Protein AF-A0A1R1A237-F1 (afdb_monomer)

Nearest PDB structures (foldseek):
  7o1f-assembly1_A  TM=3.813E-01  e=4.352E+00  Thermochaetoides thermophila DSM 1495
  7o1f-assembly2_D  TM=3.896E-01  e=3.795E+00  Thermochaetoides thermophila DSM 1495
  2l66-assembly1_B  TM=3.957E-01  e=8.060E+00  Saccharolobus solfataricus 98/2
  2fjd-assembly1_A  TM=2.955E-01  e=3.795E+00  Archaeoglobus fulgidus
  6tmg-assembly1_e  TM=2.696E-01  e=9.898E+00  Toxoplasma gondii GT1

Sequence (92 aa):
MSKECLMCDGEKIYENEECNFCEGTGFDLEHTENPVCPHCGHEEEEHAELGLKDWSDGSECVEHCSNCNQKFGLVLSVSYTFGTSKKYDGQL

Mean predicted aligned error: 12.75 Å

Solvent-accessible surface area (backbone atoms only — 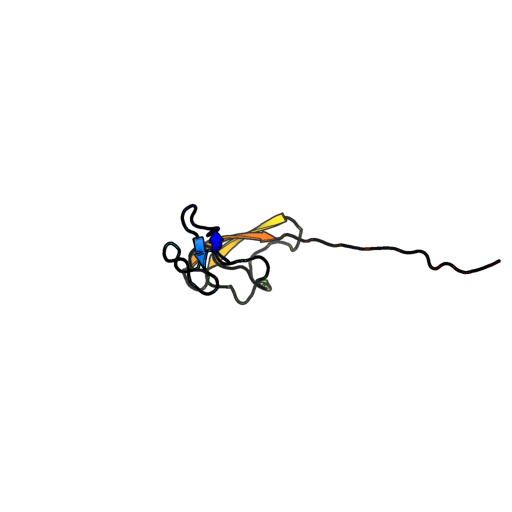not comparable to full-atom values): 6298 Å² total; per-residue (Å²): 111,72,44,72,32,81,77,44,100,80,52,73,30,47,77,96,52,66,37,89,87,60,76,34,41,41,58,88,69,91,76,60,98,37,64,59,34,80,86,77,48,52,63,50,90,58,66,88,72,51,76,50,90,54,94,48,67,69,35,60,35,77,49,62,36,92,86,80,61,48,78,48,79,47,70,41,82,74,86,87,88,87,85,87,81,81,83,80,80,85,81,131

pLDDT: mean 71.29, std 15.28, range [47.44, 90.81]

Structure (mmCIF, N/CA/C/O backbone):
data_AF-A0A1R1A237-F1
#
_entry.id   AF-A0A1R1A237-F1
#
loop_
_atom_site.group_PDB
_atom_site.id
_atom_site.type_symbol
_atom_site.label_atom_id
_atom_site.label_alt_id
_atom_site.label_comp_id
_atom_site.label_asym_id
_atom_site.label_entity_id
_atom_site.label_seq_id
_atom_site.pdbx_PDB_ins_code
_atom_site.Cartn_x
_atom_site.Cartn_y
_atom_site.Cartn_z
_atom_site.occupancy
_atom_site.B_iso_or_equiv
_atom_site.auth_seq_id
_atom_site.auth_comp_id
_atom_site.auth_asym_id
_atom_site.auth_atom_id
_atom_site.pdbx_PDB_model_num
ATOM 1 N N . MET A 1 1 ? -17.095 17.755 -12.132 1.00 49.97 1 MET A N 1
ATOM 2 C CA . MET A 1 1 ? -17.299 16.441 -12.797 1.00 49.97 1 MET A CA 1
ATOM 3 C C . MET A 1 1 ? -17.682 15.408 -11.739 1.00 49.97 1 MET A C 1
ATOM 5 O O . MET A 1 1 ? -17.293 15.596 -10.598 1.00 49.97 1 MET A O 1
ATOM 9 N N . SER A 1 2 ? -18.468 14.374 -12.064 1.00 49.97 2 SER A N 1
ATOM 10 C CA . SER A 1 2 ? -18.776 13.295 -11.107 1.00 49.97 2 SER A CA 1
ATOM 11 C C . SER A 1 2 ? -17.761 12.154 -11.234 1.00 49.97 2 SER A C 1
ATOM 13 O O . SER A 1 2 ? -17.611 11.638 -12.343 1.00 49.97 2 SER A O 1
ATOM 15 N N . LYS A 1 3 ? -17.106 11.756 -10.140 1.00 52.06 3 LYS A N 1
ATOM 16 C CA . LYS A 1 3 ? -16.248 10.560 -10.042 1.00 52.06 3 LYS A CA 1
ATOM 17 C C . LYS A 1 3 ? -17.015 9.433 -9.345 1.00 52.06 3 LYS A C 1
ATOM 19 O O . LYS A 1 3 ? -17.913 9.703 -8.559 1.00 52.06 3 LYS A O 1
ATOM 24 N N . GLU A 1 4 ? -16.724 8.179 -9.655 1.00 54.81 4 GLU A N 1
ATOM 25 C CA . GLU A 1 4 ? -17.354 7.037 -8.977 1.00 54.81 4 GLU A CA 1
ATOM 26 C C . GLU A 1 4 ? -16.600 6.715 -7.681 1.00 54.81 4 GLU A C 1
ATOM 28 O O . GLU A 1 4 ? -15.374 6.794 -7.633 1.00 54.81 4 GLU A O 1
ATOM 33 N N . CYS A 1 5 ? -17.336 6.384 -6.620 1.00 54.62 5 CYS A N 1
ATOM 34 C CA . CYS A 1 5 ? -16.772 5.919 -5.355 1.00 54.62 5 CYS A CA 1
ATOM 35 C C . CYS A 1 5 ? -16.073 4.566 -5.540 1.00 54.62 5 CYS A C 1
ATOM 37 O O . CYS A 1 5 ? -16.728 3.559 -5.786 1.00 54.62 5 CYS A O 1
ATOM 39 N N . LEU A 1 6 ? -14.749 4.516 -5.365 1.00 56.31 6 LEU A N 1
ATOM 40 C CA . LEU A 1 6 ? -13.961 3.284 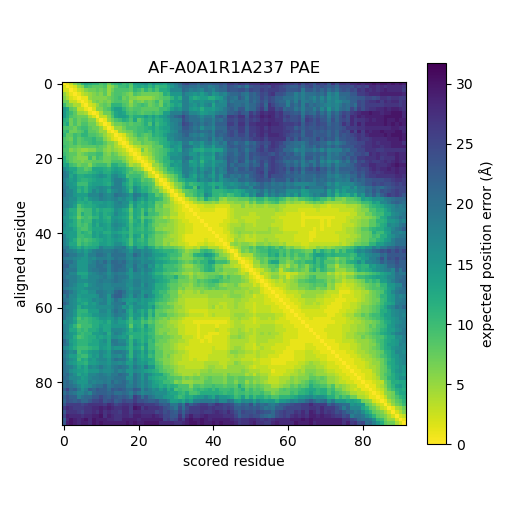-5.543 1.00 56.31 6 LEU A CA 1
ATOM 41 C C . LEU A 1 6 ? -14.221 2.213 -4.465 1.00 56.31 6 LEU A C 1
ATOM 43 O O . LEU A 1 6 ? -13.874 1.051 -4.655 1.00 56.31 6 LEU A O 1
ATOM 47 N N . MET A 1 7 ? -14.834 2.600 -3.341 1.00 55.62 7 MET A N 1
ATOM 48 C CA . MET A 1 7 ? -15.137 1.718 -2.204 1.00 55.62 7 MET A CA 1
ATOM 49 C C . MET A 1 7 ? -16.596 1.251 -2.171 1.00 55.62 7 MET A C 1
ATOM 51 O O . MET A 1 7 ? -16.935 0.299 -1.468 1.00 55.62 7 MET A O 1
ATOM 55 N N . CYS A 1 8 ? -17.477 1.927 -2.904 1.00 52.88 8 CYS A N 1
ATOM 56 C CA . CYS A 1 8 ? -18.909 1.706 -2.859 1.00 52.88 8 CYS A CA 1
ATOM 57 C C . CYS A 1 8 ? -19.473 1.766 -4.278 1.00 52.88 8 CYS A C 1
ATOM 59 O O . CYS A 1 8 ? -19.543 2.826 -4.889 1.00 52.88 8 CYS A O 1
ATOM 61 N N . ASP A 1 9 ? -19.869 0.600 -4.784 1.00 54.56 9 ASP A N 1
ATOM 62 C CA . ASP A 1 9 ? -20.307 0.286 -6.156 1.00 54.56 9 ASP A CA 1
ATOM 63 C C . ASP A 1 9 ? -21.656 0.960 -6.539 1.00 54.56 9 ASP A C 1
ATOM 65 O O . ASP A 1 9 ? -22.555 0.329 -7.097 1.00 54.56 9 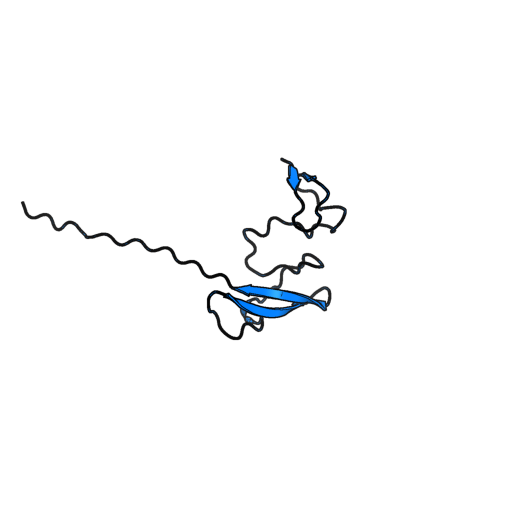ASP A O 1
ATOM 69 N N . GLY A 1 10 ? -21.880 2.216 -6.125 1.00 51.41 10 GLY A N 1
ATOM 70 C CA . GLY A 1 10 ? -23.227 2.752 -5.926 1.00 51.41 10 GLY A CA 1
ATOM 71 C C . GLY A 1 10 ? -23.468 4.229 -6.223 1.00 51.41 10 GLY A C 1
ATOM 72 O O . GLY A 1 10 ? -24.532 4.518 -6.765 1.00 51.41 10 GLY A O 1
ATOM 73 N N . GLU A 1 11 ? -22.563 5.176 -5.932 1.00 53.34 11 GLU A N 1
ATOM 74 C CA . GLU A 1 11 ? -22.877 6.598 -6.180 1.00 53.34 11 GLU A CA 1
ATOM 75 C C . GLU A 1 11 ? -21.721 7.475 -6.678 1.00 53.34 11 GLU A C 1
ATOM 77 O O . GLU A 1 11 ? -20.542 7.302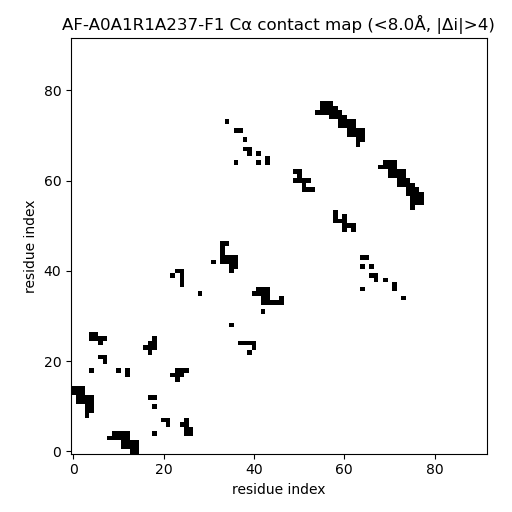 -6.363 1.00 53.34 11 GLU A O 1
ATOM 82 N N . LYS A 1 12 ? -22.131 8.451 -7.497 1.00 52.06 12 LYS A N 1
ATOM 83 C CA . LYS A 1 12 ? -21.326 9.507 -8.106 1.00 52.06 12 LYS A CA 1
ATOM 84 C C . LYS A 1 12 ? -20.951 10.551 -7.052 1.00 52.06 12 LYS A C 1
ATOM 86 O O . LYS A 1 12 ? -21.814 11.292 -6.596 1.00 52.06 12 LYS A O 1
ATOM 91 N N . ILE A 1 13 ? -19.670 10.644 -6.728 1.00 54.28 13 ILE A N 1
ATOM 92 C CA . ILE A 1 13 ? -19.069 11.694 -5.907 1.00 54.28 13 ILE A CA 1
ATOM 93 C C . ILE A 1 13 ? -18.903 12.947 -6.778 1.00 54.28 13 ILE A C 1
ATOM 95 O O . ILE A 1 13 ? -18.340 12.884 -7.876 1.00 54.28 13 ILE A O 1
ATOM 99 N N . TYR A 1 14 ? -19.408 14.091 -6.325 1.00 50.62 14 TYR A N 1
ATOM 100 C CA . TYR A 1 14 ? -19.177 15.384 -6.973 1.00 50.62 14 TYR A CA 1
ATOM 101 C C . TYR A 1 14 ? -17.887 16.010 -6.418 1.00 50.62 14 TYR A C 1
ATOM 103 O O . TYR A 1 14 ? -17.546 15.805 -5.258 1.00 50.62 14 TYR A O 1
ATOM 111 N N . GLU A 1 15 ? -17.135 16.743 -7.247 1.00 47.44 15 GLU A N 1
ATOM 112 C CA . GLU A 1 15 ? -15.907 17.432 -6.810 1.00 47.44 15 GLU A CA 1
ATOM 113 C C . GLU A 1 15 ? -16.130 18.227 -5.509 1.00 47.44 15 GLU A C 1
ATOM 115 O O . GLU A 1 15 ? -16.985 19.111 -5.468 1.00 47.44 15 GLU A O 1
ATOM 120 N N . ASN A 1 16 ? -15.304 17.944 -4.494 1.00 52.84 16 ASN A N 1
ATOM 121 C CA . ASN A 1 16 ? -15.309 18.538 -3.147 1.00 52.84 16 ASN A CA 1
ATOM 122 C C . ASN A 1 16 ? -16.421 18.080 -2.184 1.00 52.84 16 ASN A C 1
ATOM 124 O O . ASN A 1 16 ? -16.609 18.728 -1.155 1.00 52.84 16 ASN A O 1
ATOM 128 N N . GLU A 1 17 ? -17.129 16.986 -2.465 1.00 53.97 17 GLU A N 1
ATOM 129 C CA . GLU A 1 17 ? -18.058 16.374 -1.504 1.00 53.97 17 GLU A CA 1
ATOM 130 C C . GLU A 1 17 ? -17.566 14.994 -1.047 1.00 53.97 17 GLU A C 1
ATOM 132 O O . GLU A 1 17 ? -17.075 14.194 -1.844 1.00 53.97 17 GLU A O 1
ATOM 137 N N . GLU A 1 18 ? -17.695 14.714 0.250 1.00 54.00 18 GLU A N 1
ATOM 138 C CA . GLU A 1 18 ? -17.416 13.397 0.825 1.00 54.00 18 GLU A CA 1
ATOM 139 C C . GLU A 1 18 ? -18.502 12.398 0.398 1.00 54.00 18 GLU A C 1
ATOM 141 O O . GLU A 1 18 ? -19.686 12.729 0.307 1.00 54.00 18 GLU A O 1
ATOM 146 N N . CYS A 1 19 ? -18.121 11.148 0.125 1.00 57.34 19 CYS A N 1
ATOM 147 C CA . CYS A 1 19 ? -19.106 10.114 -0.177 1.00 57.34 19 CYS A CA 1
ATOM 148 C C . CYS A 1 19 ? -19.972 9.834 1.061 1.00 57.34 19 CYS A C 1
ATOM 150 O O . CYS A 1 19 ? -19.454 9.361 2.064 1.00 57.34 19 CYS A O 1
ATOM 152 N N . ASN A 1 20 ? -21.290 10.031 0.977 1.00 53.91 20 ASN A N 1
ATOM 153 C CA . ASN A 1 20 ? -22.220 9.827 2.101 1.00 53.91 20 ASN A CA 1
ATOM 154 C C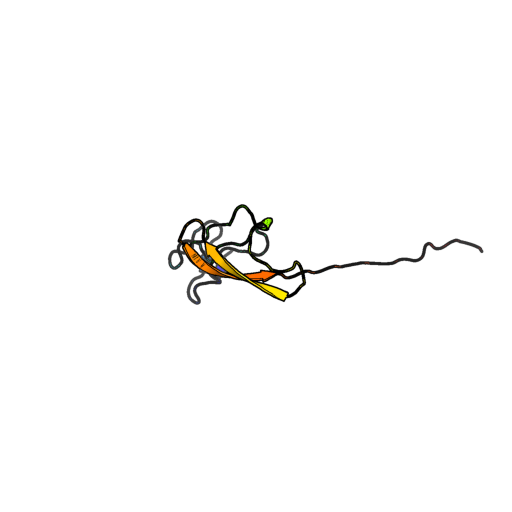 . ASN A 1 20 ? -22.313 8.376 2.610 1.00 53.91 20 ASN A C 1
ATOM 156 O O . ASN A 1 20 ? -22.850 8.142 3.688 1.00 53.91 20 ASN A O 1
ATOM 160 N N . PHE A 1 21 ? -21.858 7.394 1.824 1.00 55.06 21 PHE A N 1
ATOM 161 C CA . PHE A 1 21 ? -21.983 5.975 2.169 1.00 55.06 21 PHE A CA 1
ATOM 162 C C . PHE A 1 21 ? -20.733 5.415 2.847 1.00 55.06 21 PHE A C 1
ATOM 164 O O . PHE A 1 21 ? -20.828 4.546 3.708 1.00 55.06 21 PHE A O 1
ATOM 171 N N . CYS A 1 22 ? -19.562 5.910 2.451 1.00 53.94 22 CYS A N 1
ATOM 172 C CA . CYS A 1 22 ? -18.277 5.508 3.010 1.00 53.94 22 CYS A CA 1
ATOM 173 C C . CYS A 1 22 ? -17.557 6.670 3.720 1.00 53.94 22 CYS A C 1
ATOM 175 O O . CYS A 1 22 ? -16.354 6.592 3.960 1.00 53.94 22 CYS A O 1
ATOM 177 N N . GLU A 1 23 ? -18.302 7.746 4.006 1.00 55.28 23 GLU A N 1
ATOM 178 C CA . GLU A 1 23 ? -17.868 8.995 4.654 1.00 55.28 23 GLU A CA 1
ATOM 179 C C . GLU A 1 23 ? -16.545 9.537 4.084 1.00 55.28 23 GLU A C 1
ATOM 181 O O . GLU A 1 23 ? -15.629 9.909 4.805 1.00 55.28 23 GLU A O 1
ATOM 186 N N . GLY A 1 24 ? -16.417 9.530 2.754 1.00 51.53 24 GLY A N 1
ATOM 187 C CA . GLY A 1 24 ? -15.236 10.056 2.061 1.00 51.53 24 GLY A CA 1
ATOM 188 C C . GLY A 1 24 ? -14.134 9.047 1.725 1.00 51.53 24 GLY A C 1
ATOM 189 O O . GLY A 1 24 ? -13.316 9.358 0.879 1.00 51.53 24 GLY A O 1
ATOM 190 N N . THR A 1 25 ? -14.129 7.807 2.223 1.00 51.72 25 THR A N 1
ATOM 191 C CA . THR A 1 25 ? -13.026 6.833 1.973 1.00 51.72 25 THR A CA 1
ATOM 192 C C . THR A 1 25 ? -12.778 6.420 0.510 1.00 51.72 25 THR A C 1
ATOM 194 O O . THR A 1 25 ? -11.786 5.761 0.215 1.00 51.72 25 THR A O 1
ATOM 197 N N . GLY A 1 26 ? -13.641 6.818 -0.429 1.00 48.28 26 GLY A N 1
ATOM 198 C CA . GLY A 1 26 ? -13.447 6.663 -1.875 1.00 48.28 26 GLY A CA 1
ATOM 199 C C . GLY A 1 26 ? -12.645 7.805 -2.507 1.00 48.28 26 GLY A C 1
ATOM 200 O O . GLY A 1 26 ? -13.038 8.294 -3.566 1.00 48.28 26 GLY A O 1
ATOM 201 N N . PHE A 1 27 ? -11.588 8.283 -1.845 1.00 51.66 27 PHE A N 1
ATOM 202 C CA . PHE A 1 27 ? -10.741 9.339 -2.393 1.00 51.66 27 PHE A CA 1
ATOM 203 C C . PHE A 1 27 ? -9.955 8.850 -3.613 1.00 51.66 27 PHE A C 1
ATOM 205 O O . PHE A 1 27 ? -9.658 7.668 -3.778 1.00 51.66 27 PHE A O 1
ATOM 212 N N . ASP A 1 28 ? -9.620 9.806 -4.474 1.00 51.56 28 ASP A N 1
ATOM 213 C CA . ASP A 1 28 ? -8.655 9.651 -5.553 1.00 51.56 28 ASP A CA 1
ATOM 214 C C . ASP A 1 28 ? -7.261 9.440 -4.934 1.00 51.56 28 ASP A C 1
ATOM 216 O O . ASP A 1 28 ? -6.514 10.389 -4.703 1.00 51.56 28 ASP A O 1
ATOM 220 N N . LEU A 1 29 ? -6.959 8.190 -4.568 1.00 52.94 29 LEU A N 1
ATOM 221 C CA . LEU A 1 29 ? -5.703 7.767 -3.935 1.00 52.94 29 LEU A CA 1
ATOM 222 C C . LEU A 1 29 ? -4.531 7.723 -4.921 1.00 52.94 29 LEU A C 1
ATOM 224 O O . LEU A 1 29 ? -3.485 7.169 -4.593 1.00 52.94 29 LEU A O 1
ATOM 228 N N . GLU A 1 30 ? -4.675 8.278 -6.129 1.00 52.56 30 GLU A N 1
ATOM 229 C CA . GLU A 1 30 ? -3.602 8.234 -7.120 1.00 52.56 30 GLU A CA 1
ATOM 230 C C . GLU A 1 30 ? -2.299 8.873 -6.591 1.00 52.56 30 GLU A C 1
ATOM 232 O O . GLU A 1 30 ? -1.235 8.553 -7.117 1.00 52.56 30 GLU A O 1
ATOM 237 N N . HIS A 1 31 ? -2.342 9.730 -5.551 1.00 54.09 31 HIS A N 1
ATOM 238 C CA . HIS A 1 31 ? -1.167 10.484 -5.088 1.00 54.09 31 HIS A CA 1
ATOM 239 C C . HIS A 1 31 ? -1.160 10.887 -3.591 1.00 54.09 31 HIS A C 1
ATOM 241 O O . HIS A 1 31 ? -0.959 12.065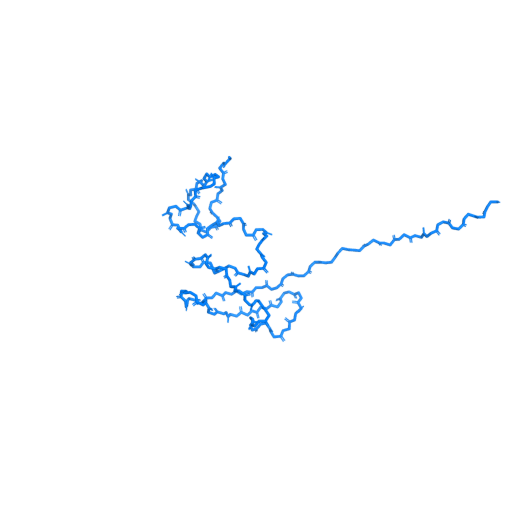 -3.291 1.00 54.09 31 HIS A O 1
ATOM 247 N N . THR A 1 32 ? -1.351 9.971 -2.637 1.00 65.88 32 THR A N 1
ATOM 248 C CA . THR A 1 32 ? -0.963 10.255 -1.233 1.00 65.88 32 THR A CA 1
ATOM 249 C C . THR A 1 32 ? 0.482 9.826 -0.985 1.00 65.88 32 THR A C 1
ATOM 251 O O . THR A 1 32 ? 0.949 8.842 -1.562 1.00 65.88 32 THR A O 1
ATOM 254 N N . GLU A 1 33 ? 1.226 10.583 -0.170 1.00 74.12 33 GLU A N 1
ATOM 255 C CA . GLU A 1 33 ? 2.619 10.234 0.157 1.00 74.12 33 GLU A CA 1
ATOM 256 C C . GLU A 1 33 ? 2.677 8.989 1.045 1.00 74.12 33 GLU A C 1
ATOM 258 O O . GLU A 1 33 ? 3.630 8.212 0.960 1.00 74.12 33 GLU A O 1
ATOM 263 N N . ASN A 1 34 ? 1.634 8.776 1.850 1.00 83.75 34 ASN A N 1
ATOM 264 C CA . ASN A 1 34 ? 1.518 7.622 2.719 1.00 83.75 34 ASN A CA 1
ATOM 265 C C . ASN A 1 34 ? 0.262 6.792 2.423 1.00 83.75 34 ASN A C 1
ATOM 267 O O . ASN A 1 34 ? -0.682 7.267 1.781 1.00 83.75 34 ASN A O 1
ATOM 271 N N . PRO A 1 35 ? 0.212 5.539 2.903 1.00 82.75 35 PRO A N 1
ATOM 272 C CA . PRO A 1 35 ? -0.972 4.718 2.741 1.00 82.75 35 PRO A CA 1
ATOM 273 C C . PRO A 1 35 ? -2.175 5.255 3.509 1.00 82.75 35 PRO A C 1
ATOM 275 O O . PRO A 1 35 ? -2.064 5.707 4.648 1.00 82.75 35 PRO A O 1
ATOM 278 N N . VAL A 1 36 ? -3.345 5.125 2.890 1.00 84.00 36 VAL A N 1
ATOM 279 C CA . VAL A 1 36 ? -4.623 5.527 3.475 1.00 84.00 36 VAL A CA 1
ATOM 280 C C . VAL A 1 36 ? -5.386 4.295 3.939 1.00 84.00 36 VAL A C 1
ATOM 282 O O . VAL A 1 36 ? -5.564 3.334 3.186 1.00 84.00 36 VAL A O 1
ATOM 285 N N . CYS A 1 37 ? -5.866 4.322 5.181 1.00 84.75 37 CYS A N 1
ATOM 286 C CA . CYS A 1 37 ? -6.688 3.258 5.727 1.00 84.75 37 CYS A CA 1
ATOM 287 C C . CYS A 1 37 ? -7.999 3.133 4.927 1.00 84.75 37 CYS A C 1
ATOM 289 O O . CYS A 1 37 ? -8.808 4.065 4.933 1.00 84.75 37 CYS A O 1
ATOM 291 N N . PRO A 1 38 ? -8.294 1.963 4.332 1.00 78.94 38 PRO A N 1
ATOM 292 C CA . PRO A 1 38 ? -9.506 1.765 3.537 1.00 78.94 38 PRO A CA 1
ATOM 293 C C . PRO A 1 38 ? -10.795 1.786 4.374 1.00 78.94 38 PRO A C 1
ATOM 295 O O . PRO A 1 38 ? -11.885 1.864 3.820 1.00 78.94 38 PRO A O 1
ATOM 298 N N . HIS A 1 39 ? -10.691 1.689 5.704 1.00 80.06 39 HIS A N 1
ATOM 299 C CA . HIS A 1 39 ? -11.852 1.627 6.596 1.00 80.06 39 HIS A CA 1
ATOM 300 C C . HIS A 1 39 ? -12.299 2.994 7.109 1.00 80.06 39 HIS A C 1
ATOM 302 O O . HIS A 1 39 ? -13.485 3.178 7.356 1.00 80.06 39 HIS A O 1
ATOM 308 N N . CYS A 1 40 ? -11.370 3.932 7.314 1.00 77.81 40 CYS A N 1
ATOM 309 C CA . CYS A 1 40 ? -11.678 5.235 7.915 1.00 77.81 40 CYS A CA 1
ATOM 310 C C . CYS A 1 40 ? -11.055 6.438 7.197 1.00 77.81 40 CYS A C 1
ATOM 312 O O . CYS A 1 40 ? -11.275 7.564 7.628 1.00 77.81 40 CYS A O 1
ATOM 314 N N . GLY A 1 41 ? -10.259 6.223 6.144 1.00 75.75 41 GLY A N 1
ATOM 315 C CA . GLY A 1 41 ? -9.691 7.304 5.334 1.00 75.75 41 GLY A CA 1
ATOM 316 C C . GLY A 1 41 ? -8.530 8.043 5.994 1.00 75.75 41 GLY A C 1
ATOM 317 O O . GLY A 1 41 ? -8.062 9.038 5.456 1.00 75.75 41 GLY A O 1
ATOM 318 N N . HIS A 1 42 ? -8.059 7.572 7.150 1.00 83.19 42 HIS A N 1
ATOM 319 C CA . HIS A 1 42 ? -6.879 8.123 7.801 1.00 83.19 42 HIS A CA 1
ATOM 320 C C . HIS A 1 42 ? -5.620 7.800 6.988 1.00 83.19 42 HIS A C 1
ATOM 322 O O . HIS A 1 42 ? -5.375 6.633 6.686 1.00 83.19 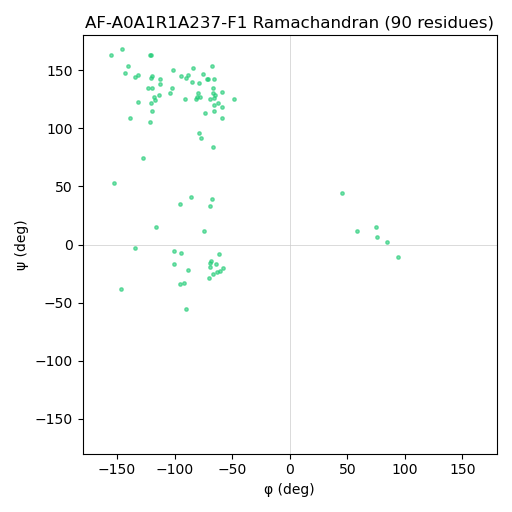42 HIS A O 1
ATOM 328 N N . GLU A 1 43 ? -4.847 8.823 6.635 1.00 86.31 43 GLU A N 1
ATOM 329 C CA . GLU A 1 43 ? -3.511 8.688 6.055 1.00 86.31 43 GLU A CA 1
ATOM 330 C C . GLU A 1 43 ? -2.498 8.443 7.179 1.00 86.31 43 GLU A C 1
ATOM 332 O O . GLU A 1 43 ? -2.452 9.209 8.139 1.00 86.31 43 GLU A O 1
ATOM 337 N N . GLU A 1 44 ? -1.715 7.368 7.085 1.00 85.69 44 GLU A N 1
ATOM 338 C CA . GLU A 1 44 ? -0.685 7.059 8.084 1.00 85.69 44 GLU A CA 1
ATOM 339 C C . GLU A 1 44 ? 0.493 8.041 7.965 1.00 85.69 44 GLU A C 1
ATOM 341 O O . GLU A 1 44 ? 0.877 8.407 6.866 1.00 85.69 44 GLU A O 1
ATOM 346 N N . GLU A 1 45 ? 1.107 8.479 9.065 1.00 78.50 45 GLU A N 1
ATOM 347 C CA . GLU A 1 45 ? 2.146 9.529 9.002 1.00 78.50 45 GLU A CA 1
ATOM 348 C C . GLU A 1 45 ? 3.572 8.985 8.771 1.00 78.50 45 GLU A C 1
ATOM 350 O O . GLU A 1 45 ? 4.446 9.706 8.288 1.00 78.50 45 GLU A O 1
ATOM 355 N N . GLU A 1 46 ? 3.825 7.709 9.084 1.00 72.75 46 GLU A N 1
ATOM 356 C CA . GLU A 1 46 ? 5.175 7.125 9.111 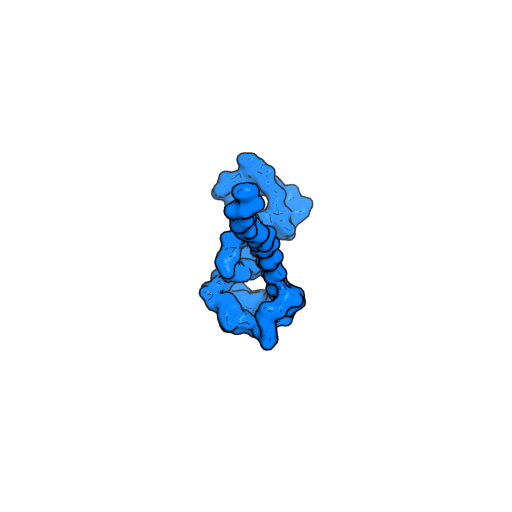1.00 72.75 46 GLU A CA 1
ATOM 357 C C . GLU A 1 46 ? 5.273 5.841 8.272 1.00 72.75 46 GLU A C 1
ATOM 359 O O . GLU A 1 46 ? 5.384 4.727 8.787 1.00 72.75 46 GLU A O 1
ATOM 364 N N . HIS A 1 47 ? 5.293 5.979 6.940 1.00 66.75 47 HIS A N 1
ATOM 365 C CA . HIS A 1 47 ? 5.393 4.816 6.046 1.00 66.75 47 HIS A CA 1
ATOM 366 C C . HIS A 1 47 ? 6.677 3.986 6.228 1.00 66.75 47 HIS A C 1
ATOM 368 O O . HIS A 1 47 ? 6.705 2.805 5.885 1.00 66.75 47 HIS A O 1
ATOM 374 N N . ALA A 1 48 ? 7.743 4.588 6.766 1.00 63.09 48 ALA A N 1
ATOM 375 C CA . ALA A 1 48 ? 9.010 3.912 7.039 1.00 63.09 48 ALA A CA 1
ATOM 376 C C . ALA A 1 48 ? 8.922 2.890 8.189 1.00 63.09 48 ALA A C 1
ATOM 378 O O . ALA A 1 48 ? 9.778 2.008 8.273 1.00 63.09 48 ALA A O 1
ATOM 379 N N . GLU A 1 49 ? 7.907 2.999 9.052 1.00 66.81 49 GLU A N 1
ATOM 380 C CA . GLU A 1 49 ? 7.662 2.061 10.154 1.00 66.81 49 GLU A CA 1
ATOM 381 C C . GLU A 1 49 ? 6.664 0.953 9.791 1.00 66.81 49 GLU A C 1
ATOM 383 O O . GLU A 1 49 ? 6.501 -0.006 10.548 1.00 66.81 49 GLU A O 1
ATOM 388 N N . LEU A 1 50 ? 6.026 1.042 8.619 1.00 71.00 50 LEU A N 1
ATOM 389 C CA . LEU A 1 50 ? 5.121 0.005 8.137 1.00 71.00 50 LEU A CA 1
ATOM 390 C C . LEU A 1 50 ? 5.930 -1.272 7.902 1.00 71.00 50 LEU A C 1
ATOM 392 O O . LEU A 1 50 ? 6.964 -1.250 7.234 1.00 71.00 50 LEU A O 1
ATOM 396 N N . GLY A 1 51 ? 5.467 -2.389 8.465 1.00 74.75 51 GLY A N 1
ATOM 397 C CA . GLY A 1 51 ? 6.180 -3.657 8.636 1.00 74.75 51 GLY A CA 1
ATOM 398 C C . GLY A 1 51 ? 6.470 -4.445 7.356 1.00 74.75 51 GLY A C 1
ATOM 399 O O . GLY A 1 51 ? 6.489 -5.682 7.375 1.00 74.75 51 GLY A O 1
ATOM 400 N N . LEU A 1 52 ? 6.701 -3.757 6.239 1.00 80.31 52 LEU A N 1
ATOM 401 C CA . LEU A 1 52 ? 7.255 -4.321 5.021 1.00 80.31 52 LEU A CA 1
ATOM 402 C C . LEU A 1 52 ? 8.631 -4.916 5.340 1.00 80.31 52 LEU A C 1
ATOM 404 O O . LEU A 1 52 ? 9.558 -4.239 5.781 1.00 80.31 52 LEU A O 1
ATOM 408 N N . LYS A 1 53 ? 8.758 -6.230 5.137 1.00 75.69 53 LYS A N 1
ATOM 409 C CA . LYS A 1 53 ? 9.990 -6.975 5.447 1.00 75.69 53 LYS A CA 1
ATOM 410 C C . LYS A 1 53 ? 11.160 -6.578 4.550 1.00 75.69 53 LYS A C 1
ATOM 412 O O . LYS A 1 53 ? 12.313 -6.749 4.942 1.00 75.69 53 LYS A O 1
ATOM 417 N N . ASP A 1 54 ? 10.854 -6.077 3.362 1.00 81.25 54 ASP A N 1
ATOM 418 C CA . ASP A 1 54 ? 11.801 -5.529 2.410 1.00 81.25 54 ASP A CA 1
ATOM 419 C C . ASP A 1 54 ? 11.092 -4.525 1.482 1.00 81.25 54 ASP A C 1
ATOM 421 O O . ASP A 1 54 ? 9.865 -4.499 1.388 1.00 81.25 54 ASP A O 1
ATOM 425 N N . TRP A 1 55 ? 11.886 -3.692 0.807 1.00 82.88 55 TRP A N 1
ATOM 426 C CA . TRP A 1 55 ? 11.418 -2.642 -0.105 1.00 82.88 55 TRP A CA 1
ATOM 427 C C . TRP A 1 55 ? 11.402 -3.108 -1.568 1.00 82.88 55 TRP A C 1
ATOM 429 O O . TRP A 1 55 ? 11.739 -2.348 -2.479 1.00 82.88 55 TRP A O 1
ATOM 439 N N . SER A 1 56 ? 11.082 -4.382 -1.792 1.00 85.94 56 SER A N 1
ATOM 440 C CA . SER A 1 56 ? 10.968 -4.949 -3.136 1.00 85.94 56 SER A CA 1
ATOM 441 C C . SER A 1 56 ? 9.591 -4.675 -3.734 1.00 85.94 56 SER A C 1
ATOM 443 O O . SER A 1 56 ? 8.590 -4.563 -3.029 1.00 85.94 56 SER A O 1
ATOM 445 N N . ASP A 1 57 ? 9.539 -4.601 -5.061 1.00 87.94 57 ASP A N 1
ATOM 446 C CA . ASP A 1 57 ? 8.271 -4.566 -5.783 1.00 87.94 57 ASP A CA 1
ATOM 447 C C . ASP A 1 57 ? 7.437 -5.821 -5.472 1.00 87.94 57 ASP A C 1
ATOM 449 O O . ASP A 1 57 ? 7.948 -6.945 -5.516 1.00 87.94 57 ASP A O 1
ATOM 453 N N . GLY A 1 58 ? 6.164 -5.621 -5.139 1.00 86.75 58 GLY A N 1
ATOM 454 C CA . GLY A 1 58 ? 5.223 -6.663 -4.736 1.00 86.75 58 GLY A CA 1
ATOM 455 C C . GLY A 1 58 ? 5.271 -7.056 -3.257 1.00 86.75 58 GLY A C 1
ATOM 456 O O . GLY A 1 58 ? 4.529 -7.957 -2.864 1.00 86.75 58 GLY A O 1
ATOM 457 N N . SER A 1 59 ? 6.105 -6.420 -2.431 1.00 89.38 59 SER A N 1
ATOM 458 C CA . SER A 1 59 ? 6.170 -6.738 -1.001 1.00 89.38 59 SER A CA 1
ATOM 459 C C . SER A 1 59 ? 4.880 -6.366 -0.281 1.00 89.38 59 SER A C 1
ATOM 461 O O . SER A 1 59 ? 4.331 -5.283 -0.475 1.00 89.38 59 SER A O 1
ATOM 463 N N . GLU A 1 60 ? 4.402 -7.283 0.557 1.00 90.50 60 GLU A N 1
ATOM 464 C CA . GLU A 1 60 ? 3.121 -7.176 1.251 1.00 90.50 60 GLU A CA 1
ATOM 465 C C . GLU A 1 60 ? 3.281 -7.185 2.777 1.00 90.50 60 GLU A C 1
ATOM 467 O O . GLU A 1 60 ? 4.138 -7.882 3.335 1.00 90.50 60 GLU A O 1
ATOM 472 N N . CYS A 1 61 ? 2.427 -6.435 3.472 1.00 89.06 61 CYS A N 1
ATOM 473 C CA . CYS A 1 61 ? 2.271 -6.530 4.922 1.00 89.06 61 CYS A CA 1
ATOM 474 C C . CYS A 1 61 ? 0.822 -6.272 5.358 1.00 89.06 61 CYS A C 1
ATOM 476 O O . CYS A 1 61 ? -0.028 -5.853 4.570 1.00 89.06 61 CYS A O 1
ATOM 478 N N . VAL A 1 62 ? 0.533 -6.577 6.625 1.00 90.56 62 VAL A N 1
ATOM 479 C CA . VAL A 1 62 ? -0.756 -6.293 7.265 1.00 90.56 62 VAL A CA 1
ATOM 480 C C . VAL A 1 62 ? -0.497 -5.393 8.457 1.00 90.56 62 VAL A C 1
ATOM 482 O O . VAL A 1 62 ? 0.203 -5.802 9.381 1.00 90.56 62 VAL A O 1
ATOM 485 N N . GLU A 1 63 ? -1.122 -4.223 8.451 1.00 87.81 63 GLU A N 1
ATOM 486 C CA . GLU A 1 63 ? -0.970 -3.202 9.484 1.00 87.81 63 GLU A CA 1
ATOM 487 C C . GLU A 1 63 ? -2.302 -2.868 10.148 1.00 87.81 63 GLU A C 1
ATOM 489 O O . GLU A 1 63 ? -3.377 -3.210 9.643 1.00 87.81 63 GLU A O 1
ATOM 494 N N . HIS A 1 64 ? -2.229 -2.232 11.316 1.00 90.81 64 HIS A N 1
ATOM 495 C CA . HIS A 1 64 ? -3.394 -1.661 11.989 1.00 90.81 64 HIS A CA 1
ATOM 496 C C . HIS A 1 64 ? -3.402 -0.157 11.770 1.00 90.81 64 HIS A C 1
ATOM 498 O O . HIS A 1 64 ? -2.378 0.491 11.951 1.00 90.81 64 HIS A O 1
ATOM 504 N N . CYS A 1 65 ? -4.563 0.397 11.433 1.00 88.31 65 CYS A N 1
ATOM 505 C CA . CYS A 1 65 ? -4.693 1.840 11.308 1.00 88.31 65 CYS A CA 1
ATOM 506 C C . CYS A 1 65 ? -4.524 2.521 12.667 1.00 88.31 65 CYS A C 1
ATOM 508 O O . CYS A 1 65 ? -5.216 2.157 13.623 1.00 88.31 65 CYS A O 1
ATOM 510 N N . SER A 1 66 ? -3.672 3.538 12.745 1.00 89.62 66 SER A N 1
ATOM 511 C CA . SER A 1 66 ? -3.402 4.272 13.989 1.00 89.62 66 SER A CA 1
ATOM 512 C C . SER A 1 66 ? -4.633 5.014 14.542 1.00 89.62 66 SER A C 1
ATOM 514 O O . SER A 1 66 ? -4.741 5.211 15.753 1.00 89.62 66 SER A O 1
ATOM 516 N N . ASN A 1 67 ? -5.609 5.342 13.685 1.00 87.25 67 ASN A N 1
ATOM 517 C CA . ASN A 1 67 ? -6.856 6.007 14.074 1.00 87.25 67 ASN A CA 1
ATOM 518 C C . ASN A 1 67 ? -7.996 5.031 14.435 1.00 87.25 67 ASN A C 1
ATOM 520 O O . ASN A 1 67 ? -8.574 5.112 15.517 1.00 87.25 67 ASN A O 1
ATOM 524 N N . CYS A 1 68 ? -8.354 4.098 13.540 1.00 86.88 68 CYS A N 1
ATOM 525 C CA . CYS A 1 68 ? -9.519 3.216 13.746 1.00 86.88 68 CYS A CA 1
ATOM 526 C C . CYS A 1 68 ? -9.172 1.806 14.250 1.00 86.88 68 CYS A C 1
ATOM 528 O O . CYS A 1 68 ? -10.076 1.017 14.539 1.00 86.88 68 CYS A O 1
ATOM 530 N N . ASN A 1 69 ? -7.880 1.473 14.336 1.00 90.00 69 ASN A N 1
ATOM 531 C CA . ASN A 1 69 ? -7.345 0.178 14.766 1.00 90.00 69 ASN A CA 1
ATOM 532 C C . ASN A 1 69 ? -7.818 -1.035 13.932 1.00 90.00 69 ASN A C 1
ATOM 534 O O . ASN A 1 69 ? -7.603 -2.186 14.317 1.00 90.00 69 ASN A O 1
ATOM 538 N N . GLN A 1 70 ? -8.463 -0.805 12.782 1.00 87.12 70 GLN A N 1
ATOM 539 C CA . GLN A 1 70 ? -8.812 -1.863 11.836 1.00 87.12 70 GLN A CA 1
ATOM 540 C C . GLN A 1 70 ? -7.575 -2.318 11.069 1.00 87.12 70 GLN A C 1
ATOM 542 O O . GLN A 1 70 ? -6.687 -1.521 10.760 1.00 87.12 70 GLN A O 1
ATOM 547 N N . LYS A 1 71 ? -7.541 -3.609 10.736 1.00 90.31 71 LYS A N 1
ATOM 548 C CA . LYS A 1 71 ? -6.466 -4.182 9.928 1.00 90.31 71 LYS A CA 1
ATOM 549 C C . LYS A 1 71 ? -6.663 -3.861 8.455 1.00 90.31 71 LYS A C 1
ATOM 551 O O . LYS A 1 71 ? -7.772 -4.002 7.935 1.00 90.31 71 LYS A O 1
ATOM 556 N N . PHE A 1 72 ? -5.580 -3.531 7.773 1.00 86.25 72 PHE A N 1
ATOM 557 C CA . PHE A 1 72 ? -5.558 -3.370 6.327 1.00 86.25 72 PHE A CA 1
ATOM 558 C C . PHE A 1 72 ? -4.270 -3.946 5.735 1.00 86.25 72 PHE A C 1
ATOM 560 O O . PHE A 1 72 ? -3.265 -4.100 6.427 1.00 86.25 72 PHE A O 1
ATOM 567 N N . GLY A 1 73 ? -4.351 -4.362 4.473 1.00 86.88 73 GLY A N 1
ATOM 568 C CA . GLY A 1 73 ? -3.217 -4.897 3.728 1.00 86.88 73 GLY A CA 1
ATOM 569 C C . GLY A 1 73 ? -2.539 -3.802 2.915 1.00 86.88 73 GLY A C 1
ATOM 570 O O . GLY A 1 73 ? -3.213 -2.914 2.394 1.00 86.88 73 GLY A O 1
ATOM 571 N N . LEU A 1 74 ? -1.223 -3.900 2.791 1.00 87.19 74 LEU A N 1
ATOM 572 C CA . LEU A 1 74 ? -0.390 -3.025 1.976 1.00 87.19 74 LEU A CA 1
ATOM 573 C C . LEU A 1 74 ? 0.351 -3.851 0.935 1.00 87.19 74 LEU A C 1
ATOM 575 O O . LEU A 1 74 ? 0.790 -4.960 1.236 1.00 87.19 74 LEU A O 1
ATOM 579 N N . VAL A 1 75 ? 0.508 -3.294 -0.266 1.00 87.31 75 VAL A N 1
ATOM 580 C CA . VAL A 1 75 ? 1.343 -3.848 -1.337 1.00 87.31 75 VAL A CA 1
ATOM 581 C C . VAL A 1 75 ? 2.217 -2.723 -1.877 1.00 87.31 75 VAL A C 1
ATOM 583 O O . VAL A 1 75 ? 1.702 -1.697 -2.321 1.00 87.31 75 VAL A O 1
ATOM 586 N N . LEU A 1 76 ? 3.534 -2.905 -1.836 1.00 85.69 76 LEU A N 1
ATOM 587 C CA . LEU A 1 76 ? 4.493 -1.963 -2.402 1.00 85.69 76 LEU A CA 1
ATOM 588 C C . LEU A 1 76 ? 4.597 -2.181 -3.914 1.00 85.69 76 LEU A C 1
ATOM 590 O O . LEU A 1 76 ? 4.875 -3.291 -4.358 1.00 85.69 76 LEU A O 1
ATOM 594 N N . SER A 1 77 ? 4.414 -1.119 -4.698 1.00 84.50 77 SER A N 1
ATOM 595 C CA . SER A 1 77 ? 4.635 -1.130 -6.147 1.00 84.50 77 SER A CA 1
ATOM 596 C C . SER A 1 77 ? 5.759 -0.160 -6.499 1.00 84.50 77 SER A C 1
ATOM 598 O O . SER A 1 77 ? 5.671 1.028 -6.191 1.00 84.50 77 SER A O 1
ATOM 600 N N . VAL A 1 78 ? 6.803 -0.635 -7.175 1.00 85.06 78 VAL A N 1
ATOM 601 C CA . VAL A 1 78 ? 7.978 0.164 -7.542 1.00 85.06 78 VAL A CA 1
ATOM 602 C C . VAL A 1 78 ? 8.141 0.202 -9.058 1.00 85.06 78 VAL A C 1
ATOM 604 O O . VAL A 1 78 ? 8.449 -0.798 -9.700 1.00 85.06 78 VAL A O 1
ATOM 607 N N . SER A 1 79 ? 8.003 1.390 -9.649 1.00 85.56 79 SER A N 1
ATOM 608 C CA . SER A 1 79 ? 8.198 1.602 -11.088 1.00 85.56 79 SER A CA 1
ATOM 609 C C . SER A 1 79 ? 9.410 2.491 -11.370 1.00 85.56 79 SER A C 1
ATOM 611 O O . SER A 1 79 ? 9.487 3.609 -10.863 1.00 85.56 79 SER A O 1
ATOM 613 N N . TYR A 1 80 ? 10.315 2.048 -12.248 1.00 84.12 80 TYR A N 1
ATOM 614 C CA . TYR A 1 80 ? 11.432 2.862 -12.739 1.00 84.12 80 TYR A CA 1
ATOM 615 C C . TYR A 1 80 ? 11.359 3.030 -14.255 1.00 84.12 80 TYR A C 1
ATOM 617 O O . TYR A 1 80 ? 11.200 2.059 -14.992 1.00 84.12 80 TYR A O 1
ATOM 625 N N . THR A 1 81 ? 11.557 4.260 -14.729 1.00 89.31 81 THR A N 1
ATOM 626 C CA . THR A 1 81 ? 11.707 4.573 -16.156 1.00 89.31 81 THR A CA 1
ATOM 627 C C . THR A 1 81 ? 13.094 5.157 -16.390 1.00 89.31 81 THR A C 1
ATOM 629 O O . THR A 1 81 ? 13.467 6.131 -15.740 1.00 89.31 81 THR A O 1
ATOM 632 N N . PHE A 1 82 ? 13.864 4.597 -17.325 1.00 85.06 82 PHE A N 1
ATOM 633 C CA . PHE A 1 82 ? 15.155 5.158 -17.725 1.00 85.06 82 PHE A CA 1
ATOM 634 C C . PHE A 1 82 ? 15.280 5.245 -19.245 1.00 85.06 82 PHE A C 1
ATOM 636 O O . PHE A 1 82 ? 14.783 4.398 -19.984 1.00 85.06 82 PHE A O 1
ATOM 643 N N . GLY A 1 83 ? 15.971 6.284 -19.709 1.00 88.75 83 GLY A N 1
ATOM 644 C CA . GLY A 1 83 ? 16.313 6.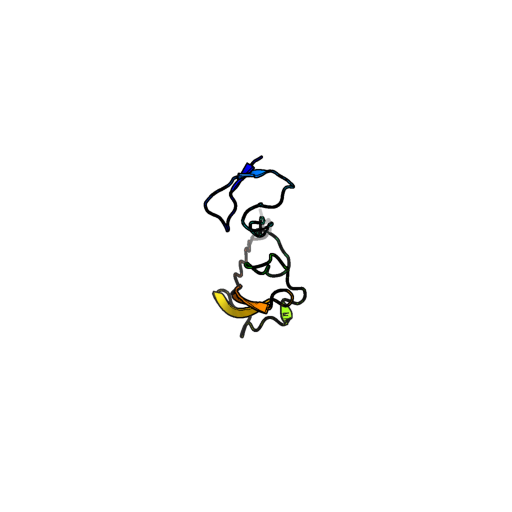486 -21.111 1.00 88.75 83 GLY A CA 1
ATOM 645 C C . GLY A 1 83 ? 17.822 6.608 -21.264 1.00 88.75 83 GLY A C 1
ATOM 646 O O . GLY A 1 83 ? 18.472 7.314 -20.495 1.00 88.75 83 GLY A O 1
ATOM 647 N N . THR A 1 84 ? 18.388 5.929 -22.258 1.00 85.12 84 THR A N 1
ATOM 648 C CA . THR A 1 84 ? 19.800 6.082 -22.625 1.00 85.12 84 THR A CA 1
ATOM 649 C C . THR A 1 84 ? 19.904 6.731 -24.000 1.00 85.12 84 THR A C 1
ATOM 651 O O . THR A 1 84 ? 19.103 6.467 -24.896 1.00 85.12 84 THR A O 1
ATOM 654 N N . SER A 1 85 ? 20.891 7.606 -24.183 1.00 82.00 85 SER A N 1
ATOM 655 C CA . SER A 1 85 ? 21.217 8.187 -25.484 1.00 82.00 85 SER A CA 1
ATOM 656 C C . SER A 1 85 ? 22.726 8.145 -25.710 1.00 82.00 85 SER A C 1
ATOM 658 O O . SER A 1 85 ? 23.521 8.283 -24.778 1.00 82.00 85 SER A O 1
ATOM 660 N N . LYS A 1 86 ? 23.143 7.921 -26.960 1.00 78.56 86 LYS A N 1
ATOM 661 C CA . LYS A 1 86 ? 24.541 8.113 -27.358 1.00 78.56 86 LYS A CA 1
ATOM 662 C C . LYS A 1 86 ? 24.773 9.603 -27.589 1.00 78.56 86 LYS A C 1
ATOM 664 O O . LYS A 1 86 ? 24.022 10.223 -28.340 1.00 78.56 86 LYS A O 1
ATOM 669 N N . LYS A 1 87 ? 25.834 10.166 -27.005 1.00 69.56 87 LYS A N 1
ATOM 670 C CA . LYS A 1 87 ? 26.362 11.450 -27.481 1.00 69.56 87 LYS A CA 1
ATOM 671 C C . LYS A 1 87 ? 26.906 11.236 -28.895 1.00 69.56 87 LYS A C 1
ATOM 673 O O . LYS A 1 87 ? 27.680 10.311 -29.126 1.00 69.56 87 LYS A O 1
ATOM 678 N N . TYR A 1 88 ? 26.439 12.044 -29.840 1.00 65.19 88 TYR A N 1
ATOM 679 C CA . TYR A 1 88 ? 26.950 12.057 -31.205 1.00 65.19 88 TYR A CA 1
ATOM 680 C C . TYR A 1 88 ? 28.265 12.849 -31.199 1.00 65.19 88 TYR A C 1
ATOM 682 O O . TYR A 1 88 ? 28.241 14.078 -31.231 1.00 65.19 88 TYR A O 1
ATOM 690 N N . ASP A 1 89 ? 29.405 12.163 -31.099 1.00 62.28 89 ASP A N 1
ATOM 691 C CA . ASP A 1 89 ? 30.719 12.785 -31.289 1.00 62.28 89 ASP A CA 1
ATOM 692 C C . ASP A 1 89 ? 30.931 12.977 -32.793 1.00 62.28 89 ASP A C 1
ATOM 694 O O . ASP A 1 89 ? 31.335 12.066 -33.514 1.00 62.28 89 ASP A O 1
ATOM 698 N N . GLY A 1 90 ? 30.546 14.154 -33.289 1.00 60.47 90 GLY A N 1
ATOM 699 C CA . GLY A 1 90 ? 30.658 14.506 -34.698 1.00 60.47 90 GLY A CA 1
ATOM 700 C C . GLY A 1 90 ? 32.103 14.427 -35.194 1.00 60.47 90 GLY A C 1
ATOM 701 O O . GLY A 1 90 ? 32.916 15.292 -34.882 1.00 60.47 90 GLY A O 1
ATOM 702 N N . GLN A 1 91 ? 32.397 13.424 -36.018 1.00 53.38 91 GLN A N 1
ATOM 703 C CA . GLN A 1 91 ? 33.490 13.457 -36.986 1.00 53.38 91 GLN A CA 1
ATOM 704 C C . GLN A 1 91 ? 32.894 13.244 -38.382 1.00 53.38 91 GLN A C 1
ATOM 706 O O . GLN A 1 91 ? 32.470 12.138 -38.721 1.00 53.38 91 GLN A O 1
ATOM 711 N N . LEU A 1 92 ? 32.831 14.336 -39.151 1.00 50.69 92 LEU A N 1
ATOM 712 C CA . LEU A 1 92 ? 32.750 14.361 -40.613 1.00 50.69 92 LEU A CA 1
ATOM 713 C C . LEU A 1 92 ? 34.053 14.964 -41.136 1.00 50.69 92 LEU A C 1
ATOM 715 O O . LEU A 1 92 ? 34.495 15.969 -40.531 1.00 50.69 92 LEU A O 1
#

Radius of gyration: 19.62 Å; Cα contacts (8 Å, |Δi|>4): 122; chains: 1; bounding box: 57×26×55 Å

Foldseek 3Di:
DWDDQPLDPDDTDDPPDADPVQRNLSDPVVDDPADADSRNRDGDDCRVPQPFVDQDQQTKDWDADPPPRDIDMDGHHDDDDDDDDDDPPDDD

Secondary structure (DSSP, 8-state):
-EEE-TT-TT-EEETT---TTTTT----GGG-SS-B-TTT-PBPS-GGGS--SS--TT-EEEEE-TTT--EEEEE-----------------